Protein AF-A0A7V6PGC2-F1 (afdb_monomer_lite)

Organism: NCBI:txid94625

Radius of gyration: 29.03 Å; chains: 1; bounding box: 37×59×78 Å

Sequence (120 aa):
RLGLVLSEIGEKAGVEVTEEELQRAVYDQVRRYPGQEKEIYEFLRKTPDAVANLRAPIFEEKVVDHLLANISVTDKKVSKEELTAEDEDAASEAKPAKKAAAKKKAAPKKKADEDKSEEA

InterPro domains:
  IPR008880 Trigger factor, C-terminal [PF05698] (1-68)
  IPR027304 Trigger factor/SurA domain superfamily [SSF109998] (1-84)
  IPR037041 Trigger factor, C-terminal domain superfamily [G3DSA:1.10.3120.10] (1-88)

Foldseek 3Di:
DVLVVLVVQLVVVVPDDDPVNLVVLQQVVLVVDPPCSVVSNVCCVVDVVNSVVSGSVVSSVVSVVVVVVPDDDDDDDDDPCVVPDDCVVVVPPDDDDDDDDDDDDDDDDDDDDDDDDDDD

Structure (mmCIF, N/CA/C/O backbone):
data_AF-A0A7V6PGC2-F1
#
_entry.id   AF-A0A7V6PGC2-F1
#
loop_
_atom_site.group_PDB
_atom_site.id
_atom_site.type_symbol
_atom_site.label_atom_id
_atom_site.label_alt_id
_atom_site.label_comp_id
_atom_site.label_asym_id
_atom_site.label_entity_id
_atom_site.label_seq_id
_atom_site.pdbx_PDB_ins_code
_atom_site.Cartn_x
_atom_site.Cartn_y
_atom_site.Cartn_z
_atom_site.occupancy
_atom_site.B_iso_or_equiv
_atom_site.auth_seq_id
_atom_site.auth_comp_id
_atom_site.auth_asym_id
_atom_site.auth_atom_id
_atom_site.pdbx_PDB_model_num
ATOM 1 N N . ARG A 1 1 ? -1.104 -15.180 10.683 1.00 78.06 1 ARG A N 1
ATOM 2 C CA . ARG A 1 1 ? -2.492 -15.127 11.213 1.00 78.06 1 ARG A CA 1
ATOM 3 C C . ARG A 1 1 ? -3.161 -13.796 10.873 1.00 78.06 1 ARG A C 1
ATOM 5 O O . ARG A 1 1 ? -4.248 -13.855 10.333 1.00 78.06 1 ARG A O 1
ATOM 12 N N . LEU A 1 2 ? -2.516 -12.642 11.101 1.00 88.44 2 LEU A N 1
ATOM 13 C CA . LEU A 1 2 ? -3.073 -11.318 10.772 1.00 88.44 2 LEU A CA 1
ATOM 14 C C . LEU A 1 2 ? -3.413 -11.134 9.282 1.00 88.44 2 LEU A C 1
ATOM 16 O O . LEU A 1 2 ? -4.546 -10.788 8.980 1.00 88.44 2 LEU A O 1
ATOM 20 N N . GLY A 1 3 ? -2.488 -11.454 8.369 1.00 87.88 3 GLY A N 1
ATOM 21 C CA . GLY A 1 3 ? -2.727 -11.299 6.924 1.00 87.88 3 GLY A CA 1
ATOM 22 C C . GLY A 1 3 ? -3.985 -12.022 6.431 1.00 87.88 3 GLY A C 1
ATOM 23 O O . GLY A 1 3 ? -4.809 -11.421 5.764 1.00 87.88 3 GLY A O 1
ATOM 24 N N . LEU A 1 4 ? -4.213 -13.265 6.876 1.00 92.56 4 LEU A N 1
ATOM 25 C CA . LEU A 1 4 ? -5.425 -14.022 6.532 1.00 92.56 4 LEU A CA 1
ATOM 26 C C . LEU A 1 4 ? -6.714 -13.344 7.031 1.00 92.56 4 LEU A C 1
ATOM 28 O O . LEU A 1 4 ? -7.736 -13.392 6.358 1.00 92.56 4 LEU A O 1
ATOM 32 N N . VAL A 1 5 ? -6.673 -12.716 8.210 1.00 93.94 5 VAL A N 1
ATOM 33 C CA . VAL A 1 5 ? -7.826 -11.987 8.758 1.00 93.94 5 VAL A CA 1
ATOM 34 C C . VAL A 1 5 ? -8.104 -10.728 7.938 1.00 93.94 5 VAL A C 1
ATOM 36 O O . VAL A 1 5 ? -9.260 -10.454 7.633 1.00 93.94 5 VAL A O 1
ATOM 39 N N . LEU A 1 6 ? -7.062 -9.986 7.553 1.00 92.94 6 LEU A N 1
ATOM 40 C CA . LEU A 1 6 ? -7.205 -8.805 6.699 1.00 92.94 6 LEU A CA 1
ATOM 41 C C . LEU A 1 6 ? -7.744 -9.178 5.310 1.00 92.94 6 LEU A C 1
ATOM 43 O O . LEU A 1 6 ? -8.636 -8.493 4.817 1.00 92.94 6 LEU A O 1
ATOM 47 N N . SER A 1 7 ? -7.283 -10.291 4.728 1.00 93.00 7 SER A N 1
ATOM 48 C CA . SER A 1 7 ? -7.826 -10.841 3.477 1.00 93.00 7 SER A CA 1
ATOM 49 C C . SER A 1 7 ? -9.328 -11.104 3.575 1.00 93.00 7 SER A C 1
ATOM 51 O O . SER A 1 7 ? -10.092 -10.547 2.796 1.00 93.00 7 SER A O 1
ATOM 53 N N . GLU A 1 8 ? -9.768 -11.855 4.586 1.00 94.44 8 GLU A N 1
ATOM 54 C CA . GLU A 1 8 ? -11.187 -12.187 4.780 1.00 94.44 8 GLU A CA 1
ATOM 55 C C . GLU A 1 8 ? -12.069 -10.939 4.986 1.00 94.44 8 GLU A C 1
ATOM 57 O O . GLU A 1 8 ? -13.200 -10.873 4.500 1.00 94.44 8 GLU A O 1
ATOM 62 N N . ILE A 1 9 ? -11.574 -9.939 5.725 1.00 94.69 9 ILE A N 1
ATOM 63 C CA . ILE A 1 9 ? -12.296 -8.677 5.947 1.00 94.69 9 ILE A CA 1
ATOM 64 C C . ILE A 1 9 ? -12.413 -7.893 4.639 1.00 94.69 9 ILE A C 1
ATOM 66 O O . ILE A 1 9 ? -13.503 -7.427 4.309 1.00 94.69 9 ILE A O 1
ATOM 70 N N . GLY A 1 10 ? -11.311 -7.751 3.901 1.00 94.81 10 GLY A N 1
ATOM 71 C CA . GLY A 1 10 ? -11.295 -7.020 2.638 1.00 94.81 10 GLY A CA 1
ATOM 72 C C . GLY A 1 10 ? -12.156 -7.674 1.564 1.00 94.81 10 GLY A C 1
ATOM 73 O O . GLY A 1 10 ? -12.904 -6.973 0.888 1.00 94.81 10 GLY A O 1
ATOM 74 N N . GLU A 1 11 ? -12.138 -9.006 1.472 1.00 94.56 11 GLU A N 1
ATOM 75 C CA . GLU A 1 11 ? -13.011 -9.766 0.570 1.00 94.56 11 GLU A CA 1
ATOM 76 C C . GLU A 1 11 ? -14.493 -9.515 0.881 1.00 94.56 11 GLU A C 1
ATOM 78 O O . GLU A 1 11 ? -15.271 -9.197 -0.017 1.00 94.56 11 GLU A O 1
ATOM 83 N N . LYS A 1 12 ? -14.891 -9.564 2.161 1.00 95.38 12 LYS A N 1
ATOM 84 C CA . LYS A 1 12 ? -16.274 -9.263 2.582 1.00 95.38 12 LYS A CA 1
ATOM 85 C C . LYS A 1 12 ? -16.685 -7.817 2.334 1.00 95.38 12 LYS A C 1
ATOM 87 O O . LYS A 1 12 ? -17.859 -7.557 2.080 1.00 95.38 12 LYS A O 1
ATOM 92 N N . ALA A 1 13 ? -15.740 -6.890 2.440 1.00 94.06 13 ALA A N 1
ATOM 93 C CA . ALA A 1 13 ? -15.957 -5.475 2.172 1.00 94.06 13 ALA A CA 1
ATOM 94 C C . ALA A 1 13 ? -15.922 -5.133 0.669 1.00 94.06 13 ALA A C 1
ATOM 96 O O . ALA A 1 13 ? -16.218 -3.997 0.308 1.00 94.06 13 ALA A O 1
ATOM 97 N N . GLY A 1 14 ? -15.578 -6.089 -0.206 1.00 94.44 14 GLY A N 1
ATOM 98 C CA . GLY A 1 14 ? -15.440 -5.850 -1.644 1.00 94.44 14 GLY A CA 1
ATOM 99 C C . GLY A 1 14 ? -14.277 -4.917 -1.983 1.00 94.44 14 GLY A C 1
ATOM 100 O O . GLY A 1 14 ? -14.352 -4.154 -2.944 1.00 94.44 14 GLY A O 1
ATOM 101 N N . VAL A 1 15 ? -13.219 -4.923 -1.168 1.00 95.81 15 VAL A N 1
ATOM 102 C CA . VAL A 1 15 ? -12.017 -4.131 -1.430 1.00 95.81 15 VAL A CA 1
ATOM 103 C C . VAL A 1 15 ? -11.284 -4.745 -2.615 1.00 95.81 15 VAL A C 1
ATOM 105 O O . VAL A 1 15 ? -10.897 -5.909 -2.590 1.00 95.81 15 VAL A O 1
ATOM 108 N N . GLU A 1 16 ? -11.048 -3.947 -3.649 1.00 94.94 16 GLU A N 1
ATOM 109 C CA . GLU A 1 16 ? -10.304 -4.365 -4.833 1.00 94.94 16 GLU A CA 1
ATOM 110 C C . GLU A 1 16 ? -9.124 -3.431 -5.071 1.00 94.94 16 GLU A C 1
ATOM 112 O O . GLU A 1 16 ? -9.218 -2.224 -4.851 1.00 94.94 16 GLU A O 1
ATOM 117 N N . VAL A 1 17 ? -8.005 -3.985 -5.536 1.00 95.81 17 VAL A N 1
ATOM 118 C CA . VAL A 1 17 ? -6.856 -3.191 -5.994 1.00 95.81 17 VAL A CA 1
ATOM 119 C C . VAL A 1 17 ? -6.983 -2.975 -7.493 1.00 95.81 17 VAL A C 1
ATOM 121 O O . VAL A 1 17 ? -7.067 -3.964 -8.234 1.00 95.81 17 VAL A O 1
ATOM 124 N N . THR A 1 18 ? -6.984 -1.712 -7.919 1.00 96.62 18 THR A N 1
ATOM 125 C CA . THR A 1 18 ? -7.123 -1.338 -9.329 1.00 96.62 18 THR A CA 1
ATOM 126 C C . THR A 1 18 ? -5.786 -1.399 -10.066 1.00 96.62 18 THR A C 1
ATOM 128 O O . THR A 1 18 ? -4.707 -1.422 -9.466 1.00 96.62 18 THR A O 1
ATOM 131 N N . GLU A 1 19 ? -5.849 -1.423 -11.395 1.00 93.88 19 GLU A N 1
ATOM 132 C CA . GLU A 1 19 ? -4.652 -1.410 -12.239 1.00 93.88 19 GLU A CA 1
ATOM 133 C C . GLU A 1 19 ? -3.867 -0.099 -12.081 1.00 93.88 19 GLU A C 1
ATOM 135 O O . GLU A 1 19 ? -2.639 -0.107 -12.042 1.00 93.88 19 GLU A O 1
ATOM 140 N N . GLU A 1 20 ? -4.551 1.035 -11.914 1.00 96.25 20 GLU A N 1
ATOM 141 C CA . GLU A 1 20 ? -3.905 2.331 -11.694 1.00 96.25 20 GLU A CA 1
ATOM 142 C C . GLU A 1 20 ? -3.113 2.364 -10.378 1.00 96.25 20 GLU A C 1
ATOM 144 O O . GLU A 1 20 ? -2.041 2.973 -10.311 1.00 96.25 20 GLU A O 1
ATOM 149 N N . GLU A 1 21 ? -3.618 1.706 -9.331 1.00 96.25 21 GLU A N 1
ATOM 150 C CA . GLU A 1 21 ? -2.929 1.583 -8.042 1.00 96.25 21 GLU A CA 1
ATOM 151 C C . GLU A 1 21 ? -1.676 0.712 -8.163 1.00 96.25 21 GLU A C 1
ATOM 153 O O . GLU A 1 21 ? -0.616 1.086 -7.657 1.00 96.25 21 GLU A O 1
ATOM 158 N N . LEU A 1 22 ? -1.763 -0.401 -8.898 1.00 94.81 22 LEU A N 1
ATOM 159 C CA . LEU A 1 22 ? -0.604 -1.246 -9.194 1.00 94.81 22 LEU A CA 1
ATOM 160 C C . LEU A 1 22 ? 0.452 -0.488 -10.001 1.00 94.81 22 LEU A C 1
ATOM 162 O O . LEU A 1 22 ? 1.635 -0.530 -9.663 1.00 94.81 22 LEU A O 1
ATOM 166 N N . GLN A 1 23 ? 0.043 0.261 -11.026 1.00 93.88 23 GLN A N 1
ATOM 167 C CA . GLN A 1 23 ? 0.961 1.078 -11.820 1.00 93.88 23 GLN A CA 1
ATOM 168 C C . GLN A 1 23 ? 1.639 2.157 -10.975 1.00 93.88 23 GLN A C 1
ATOM 170 O O . GLN A 1 23 ? 2.850 2.357 -11.088 1.00 93.88 23 GLN A O 1
ATOM 175 N N . ARG A 1 24 ? 0.894 2.826 -10.087 1.00 96.00 24 ARG A N 1
ATOM 176 C CA . ARG A 1 24 ? 1.470 3.791 -9.143 1.00 96.00 24 ARG A CA 1
ATOM 177 C C . ARG A 1 24 ? 2.500 3.125 -8.230 1.00 96.00 24 ARG A C 1
ATOM 179 O O . ARG A 1 24 ? 3.613 3.635 -8.124 1.00 96.00 24 ARG A O 1
ATOM 186 N N . ALA A 1 25 ? 2.176 1.964 -7.663 1.00 95.56 25 ALA A N 1
ATOM 187 C CA . ALA A 1 25 ? 3.091 1.215 -6.807 1.00 95.56 25 ALA A CA 1
ATOM 188 C C . ALA A 1 25 ? 4.369 0.777 -7.541 1.00 95.56 25 ALA A C 1
ATOM 190 O O . ALA A 1 25 ? 5.449 0.811 -6.956 1.00 95.56 25 ALA A O 1
ATOM 191 N N . VAL A 1 26 ? 4.287 0.436 -8.833 1.00 94.38 26 VAL A N 1
ATOM 192 C CA . VAL A 1 26 ? 5.470 0.168 -9.669 1.00 94.38 26 VAL A CA 1
ATOM 193 C C . VAL A 1 26 ? 6.376 1.400 -9.744 1.00 94.38 26 VAL A C 1
ATOM 195 O O . VAL A 1 26 ? 7.583 1.287 -9.528 1.00 94.38 26 VAL A O 1
ATOM 198 N N . TYR A 1 27 ? 5.822 2.585 -10.014 1.00 94.88 27 TYR A N 1
ATOM 199 C CA . TYR A 1 27 ? 6.617 3.817 -10.061 1.00 94.88 27 TYR A CA 1
ATOM 200 C C . TYR A 1 27 ? 7.204 4.191 -8.699 1.00 94.88 27 TYR A C 1
ATOM 202 O O . TYR A 1 27 ? 8.358 4.620 -8.627 1.00 94.88 27 TYR A O 1
ATOM 210 N N . ASP A 1 28 ? 6.446 4.007 -7.623 1.00 95.19 28 ASP A N 1
ATOM 211 C CA . ASP A 1 28 ? 6.924 4.272 -6.268 1.00 95.19 28 ASP A CA 1
ATOM 212 C C . ASP A 1 28 ? 8.030 3.296 -5.863 1.00 95.19 28 ASP A C 1
ATOM 214 O O . ASP A 1 28 ? 9.013 3.709 -5.248 1.00 95.19 28 ASP A O 1
ATOM 218 N N . GLN A 1 29 ? 7.933 2.031 -6.277 1.00 93.81 29 GLN A N 1
ATOM 219 C CA . GLN A 1 29 ? 8.991 1.050 -6.078 1.00 93.81 29 GLN A CA 1
ATOM 220 C C . GLN A 1 29 ? 10.262 1.456 -6.826 1.00 93.81 29 GLN A C 1
ATOM 222 O O . GLN A 1 29 ? 11.334 1.453 -6.234 1.00 93.81 29 GLN A O 1
ATOM 227 N N . VAL A 1 30 ? 10.156 1.877 -8.089 1.00 95.75 30 VAL A N 1
ATOM 228 C CA . VAL A 1 30 ? 11.301 2.353 -8.887 1.00 95.75 30 VAL A CA 1
ATOM 229 C C . VAL A 1 30 ? 11.991 3.553 -8.229 1.00 95.75 30 VAL A C 1
ATOM 231 O O . VAL A 1 30 ? 13.217 3.591 -8.149 1.00 95.75 30 VAL A O 1
ATOM 234 N N . ARG A 1 31 ? 11.222 4.510 -7.692 1.00 95.56 31 ARG A N 1
ATOM 235 C CA . ARG A 1 31 ? 11.754 5.709 -7.016 1.00 95.56 31 ARG A CA 1
ATOM 236 C C . ARG A 1 31 ? 12.566 5.409 -5.755 1.00 95.56 31 ARG A C 1
ATOM 238 O O . ARG A 1 31 ? 13.365 6.246 -5.347 1.00 95.56 31 ARG A O 1
ATOM 245 N N . ARG A 1 32 ? 12.380 4.239 -5.137 1.00 94.88 32 ARG A N 1
ATOM 246 C CA . ARG A 1 32 ? 13.154 3.814 -3.958 1.00 94.88 32 ARG A CA 1
ATOM 247 C C . ARG A 1 32 ? 14.591 3.401 -4.300 1.00 94.88 32 ARG A C 1
ATOM 249 O O . ARG A 1 32 ? 15.400 3.286 -3.384 1.00 94.88 32 ARG A O 1
ATOM 256 N N . TYR A 1 33 ? 14.919 3.217 -5.583 1.00 95.38 33 TYR A N 1
ATOM 257 C CA . TYR A 1 33 ? 16.232 2.756 -6.053 1.00 95.38 33 TYR A CA 1
ATOM 258 C C . TYR A 1 33 ? 16.886 3.774 -7.003 1.00 95.38 33 TYR A C 1
ATOM 260 O O . TYR A 1 33 ? 16.946 3.547 -8.217 1.00 95.38 33 TYR A O 1
ATOM 268 N N . PRO A 1 34 ? 17.384 4.908 -6.475 1.00 95.44 34 PRO A N 1
ATOM 269 C CA . PRO A 1 34 ? 18.021 5.931 -7.293 1.00 95.44 34 PRO A CA 1
ATOM 270 C C . PRO A 1 34 ? 19.279 5.392 -7.991 1.00 95.44 34 PRO A C 1
ATOM 272 O O . PRO A 1 34 ? 20.117 4.740 -7.369 1.00 95.44 34 PRO A O 1
ATOM 275 N N . GLY A 1 35 ? 19.423 5.673 -9.286 1.00 96.56 35 GLY A N 1
ATOM 276 C CA . GLY A 1 35 ? 20.528 5.199 -10.127 1.00 96.56 35 GLY A CA 1
ATOM 277 C C . GLY A 1 35 ? 20.349 3.797 -10.725 1.00 96.56 35 GLY A C 1
ATOM 278 O O . GLY A 1 35 ? 21.176 3.389 -11.539 1.00 96.56 35 GLY A O 1
ATOM 279 N N . GLN A 1 36 ? 19.289 3.067 -10.361 1.00 96.69 36 GLN A N 1
ATOM 280 C CA . GLN A 1 36 ? 18.940 1.749 -10.919 1.00 96.69 36 GLN A CA 1
ATOM 281 C C . GLN A 1 36 ? 17.509 1.720 -11.479 1.00 96.69 36 GLN A C 1
ATOM 283 O O . GLN A 1 36 ? 16.940 0.660 -11.734 1.00 96.69 36 GLN A O 1
ATOM 288 N N . GLU A 1 37 ? 16.904 2.886 -11.708 1.00 95.75 37 GLU A N 1
ATOM 289 C CA . GLU A 1 37 ? 15.477 3.017 -11.998 1.00 95.75 37 GLU A CA 1
ATOM 290 C C . GLU A 1 37 ? 15.067 2.229 -13.246 1.00 95.75 37 GLU A C 1
ATOM 292 O O . GLU A 1 37 ? 14.032 1.563 -13.261 1.00 95.75 37 GLU A O 1
ATOM 297 N N . LYS A 1 38 ? 15.901 2.278 -14.293 1.00 95.25 38 LYS A N 1
ATOM 298 C CA . LYS A 1 38 ? 15.662 1.557 -15.551 1.00 95.25 38 LYS A CA 1
ATOM 299 C C . LYS A 1 38 ? 15.678 0.044 -15.354 1.00 95.25 38 LYS A C 1
ATOM 301 O O . LYS A 1 38 ? 14.809 -0.636 -15.888 1.00 95.25 38 LYS A O 1
ATOM 306 N N . GLU A 1 39 ? 16.637 -0.471 -14.590 1.00 95.62 39 GLU A N 1
ATOM 307 C CA . GLU A 1 39 ? 16.792 -1.908 -14.345 1.00 95.62 39 GLU A CA 1
ATOM 308 C C . GLU A 1 39 ? 15.619 -2.449 -13.524 1.00 95.62 39 GLU A C 1
ATOM 310 O O . GLU A 1 39 ? 15.032 -3.468 -13.888 1.00 95.62 39 GLU A O 1
ATOM 315 N N . ILE A 1 40 ? 15.210 -1.723 -12.479 1.00 95.25 40 ILE A N 1
ATOM 316 C CA . ILE A 1 40 ? 14.058 -2.087 -11.643 1.00 95.25 40 ILE A CA 1
ATOM 317 C C . ILE A 1 40 ? 12.755 -2.025 -12.441 1.00 95.25 40 ILE A C 1
ATOM 319 O O . ILE A 1 40 ? 11.941 -2.948 -12.371 1.00 95.25 40 ILE A O 1
ATOM 323 N N . TYR A 1 41 ? 12.557 -0.973 -13.238 1.00 94.44 41 TYR A N 1
ATOM 324 C CA . TYR A 1 41 ? 11.370 -0.852 -14.080 1.00 94.44 41 TYR A CA 1
ATOM 325 C C . TYR A 1 41 ? 11.296 -1.977 -15.121 1.00 94.44 41 TYR A C 1
ATOM 327 O O . TYR A 1 41 ? 10.243 -2.589 -15.308 1.00 94.44 41 TYR A O 1
ATOM 335 N N . GLU A 1 42 ? 12.415 -2.299 -15.778 1.00 94.88 42 GLU A N 1
ATOM 336 C CA . GLU A 1 42 ? 12.478 -3.425 -16.709 1.00 94.88 42 GLU A CA 1
ATOM 337 C C . GLU A 1 42 ? 12.232 -4.769 -16.025 1.00 94.88 42 GLU A C 1
ATOM 339 O O . GLU A 1 42 ? 11.523 -5.606 -16.586 1.00 94.88 42 GLU A O 1
ATOM 344 N N . PHE A 1 43 ? 12.792 -4.979 -14.833 1.00 95.25 43 PHE A N 1
ATOM 345 C CA . PHE A 1 43 ? 12.588 -6.193 -14.050 1.00 95.25 43 PHE A CA 1
ATOM 346 C C . PHE A 1 43 ? 11.108 -6.402 -13.719 1.00 95.25 43 PHE A C 1
ATOM 348 O O . PHE A 1 43 ? 10.572 -7.476 -13.998 1.00 95.25 43 PHE A O 1
ATOM 355 N N . LEU A 1 44 ? 10.435 -5.370 -13.199 1.00 93.12 44 LEU A N 1
ATOM 356 C CA . LEU A 1 44 ? 9.006 -5.417 -12.880 1.00 93.12 44 LEU A CA 1
ATOM 357 C C . LEU A 1 44 ? 8.166 -5.663 -14.138 1.00 93.12 44 LEU A C 1
ATOM 359 O O . LEU A 1 44 ? 7.274 -6.505 -14.133 1.00 93.12 44 LEU A O 1
ATOM 363 N N . ARG A 1 45 ? 8.497 -5.010 -15.258 1.00 91.44 45 ARG A N 1
ATOM 364 C CA . ARG A 1 45 ? 7.798 -5.220 -16.534 1.00 91.44 45 ARG A CA 1
ATOM 365 C C . ARG A 1 45 ? 7.967 -6.640 -17.086 1.00 91.44 45 ARG A C 1
ATOM 367 O O . ARG A 1 45 ? 7.041 -7.171 -17.692 1.00 91.44 45 ARG A O 1
ATOM 374 N N . LYS A 1 46 ? 9.154 -7.233 -16.940 1.00 95.31 46 LYS A N 1
ATOM 375 C CA . LYS A 1 46 ? 9.474 -8.584 -17.436 1.00 95.31 46 LYS A CA 1
ATOM 376 C C . LYS A 1 46 ? 8.993 -9.692 -16.493 1.00 95.31 46 LYS A C 1
ATOM 378 O O . LYS A 1 46 ? 8.917 -10.838 -16.925 1.00 95.31 46 LYS A O 1
ATOM 383 N N . THR A 1 47 ? 8.656 -9.355 -15.248 1.00 94.75 47 THR A N 1
ATOM 384 C CA . THR A 1 47 ? 8.311 -10.315 -14.193 1.00 94.75 47 THR A CA 1
ATOM 385 C C . THR A 1 47 ? 6.915 -10.011 -13.639 1.00 94.75 47 THR A C 1
ATOM 387 O O . THR A 1 47 ? 6.797 -9.305 -12.637 1.00 94.75 47 THR A O 1
ATOM 390 N N . PRO A 1 48 ? 5.841 -10.545 -14.252 1.00 90.88 48 PRO A N 1
ATOM 391 C CA . PRO A 1 48 ? 4.466 -10.298 -13.808 1.00 90.88 48 PRO A CA 1
ATOM 392 C C . PRO A 1 48 ? 4.231 -10.641 -12.332 1.00 90.88 48 PRO A C 1
ATOM 394 O O . PRO A 1 48 ? 3.558 -9.897 -11.623 1.00 90.88 48 PRO A O 1
ATOM 397 N N . ASP A 1 49 ? 4.861 -11.708 -11.839 1.00 93.88 49 ASP A N 1
ATOM 398 C CA . ASP A 1 49 ? 4.767 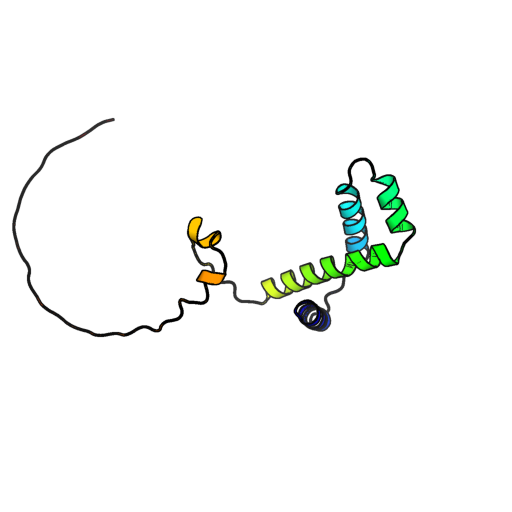-12.117 -10.433 1.00 93.88 49 ASP A CA 1
ATOM 399 C C . ASP A 1 49 ? 5.349 -11.063 -9.477 1.00 93.88 49 ASP A C 1
ATOM 401 O O . ASP A 1 49 ? 4.855 -10.878 -8.365 1.00 93.88 49 ASP A O 1
ATOM 405 N N . ALA A 1 50 ? 6.369 -10.314 -9.910 1.00 92.06 50 ALA A N 1
ATOM 406 C CA . ALA A 1 50 ? 6.938 -9.234 -9.110 1.00 92.06 50 ALA A CA 1
ATOM 407 C C . ALA A 1 50 ? 5.958 -8.061 -8.970 1.00 92.06 50 ALA A C 1
ATOM 409 O O . ALA A 1 50 ? 5.903 -7.439 -7.911 1.00 92.06 50 ALA A O 1
ATOM 410 N N . VAL A 1 51 ? 5.147 -7.796 -9.999 1.00 92.12 51 VAL A N 1
ATOM 411 C CA . VAL A 1 51 ? 4.051 -6.817 -9.931 1.00 92.12 51 VAL A CA 1
ATOM 412 C C . VAL A 1 51 ? 2.915 -7.344 -9.054 1.00 92.12 51 VAL A C 1
ATOM 414 O O . VAL A 1 51 ? 2.373 -6.593 -8.248 1.00 92.12 51 VAL A O 1
ATOM 417 N N . ALA A 1 52 ? 2.593 -8.639 -9.131 1.00 91.56 52 ALA A N 1
ATOM 418 C CA . ALA A 1 52 ? 1.574 -9.255 -8.280 1.00 91.56 52 ALA A CA 1
ATOM 419 C C . ALA A 1 52 ? 1.902 -9.126 -6.781 1.00 91.56 52 ALA A C 1
ATOM 421 O O . ALA A 1 52 ? 1.005 -8.883 -5.974 1.00 91.56 52 ALA A O 1
ATOM 422 N N . ASN A 1 53 ? 3.185 -9.192 -6.411 1.00 93.19 53 ASN A N 1
ATOM 423 C CA . ASN A 1 53 ? 3.634 -8.981 -5.030 1.00 93.19 53 ASN A CA 1
ATOM 424 C C . ASN A 1 53 ? 3.360 -7.564 -4.502 1.00 93.19 53 ASN A C 1
ATOM 426 O O . ASN A 1 53 ? 3.254 -7.381 -3.292 1.00 93.19 53 ASN A O 1
ATOM 430 N N . LEU A 1 54 ? 3.206 -6.565 -5.379 1.00 94.38 54 LEU A N 1
ATOM 431 C CA . LEU A 1 54 ? 2.839 -5.204 -4.975 1.00 94.38 54 LEU A CA 1
ATOM 432 C C . LEU A 1 54 ? 1.365 -5.101 -4.566 1.00 94.38 54 LEU A C 1
ATOM 434 O O . LEU A 1 54 ? 0.987 -4.158 -3.879 1.00 94.38 54 LEU A O 1
ATOM 438 N N . ARG A 1 55 ? 0.529 -6.073 -4.949 1.00 94.31 55 ARG A N 1
ATOM 439 C CA . ARG A 1 55 ? -0.912 -6.038 -4.687 1.00 94.31 55 ARG A CA 1
ATOM 440 C C . ARG A 1 55 ? -1.252 -6.203 -3.212 1.00 94.31 55 ARG A C 1
ATOM 442 O O . ARG A 1 55 ? -2.137 -5.509 -2.727 1.00 94.31 55 ARG A O 1
ATOM 449 N N . ALA A 1 56 ? -0.580 -7.123 -2.520 1.00 93.88 56 ALA A N 1
ATOM 450 C CA . ALA A 1 56 ? -0.897 -7.439 -1.129 1.00 93.88 56 ALA A CA 1
ATOM 451 C C . ALA A 1 56 ? -0.709 -6.226 -0.194 1.00 93.88 56 ALA A C 1
ATOM 453 O O . ALA A 1 56 ? -1.666 -5.900 0.501 1.00 93.88 56 ALA A O 1
ATOM 454 N N . PRO A 1 57 ? 0.417 -5.481 -0.239 1.00 94.25 57 PRO A N 1
ATOM 455 C CA . PRO A 1 57 ? 0.565 -4.256 0.549 1.00 94.25 57 PRO A CA 1
ATOM 456 C C . PRO A 1 57 ? -0.525 -3.212 0.274 1.00 94.25 57 PRO A C 1
ATOM 458 O O . PRO A 1 57 ? -1.097 -2.668 1.211 1.00 94.25 57 PRO A O 1
ATOM 461 N N . ILE A 1 58 ? -0.866 -2.974 -1.000 1.00 96.75 58 ILE A N 1
ATOM 462 C CA . ILE A 1 58 ? -1.916 -2.007 -1.370 1.00 96.75 58 ILE A CA 1
ATOM 463 C C . ILE A 1 58 ? -3.272 -2.453 -0.816 1.00 96.75 58 ILE A C 1
ATOM 465 O O . ILE A 1 58 ? -4.032 -1.653 -0.278 1.00 96.75 58 ILE A O 1
ATOM 469 N N . PHE A 1 59 ? -3.589 -3.740 -0.951 1.00 96.75 59 PHE A N 1
ATOM 470 C CA . PHE A 1 59 ? -4.829 -4.301 -0.434 1.00 96.75 59 PHE A CA 1
ATOM 471 C C . PHE A 1 59 ? -4.911 -4.155 1.088 1.00 96.75 59 PHE A C 1
ATOM 473 O O . PHE A 1 59 ? -5.936 -3.717 1.599 1.00 96.75 59 PHE A O 1
ATOM 480 N N . GLU A 1 60 ? -3.837 -4.482 1.808 1.00 95.44 60 GLU A N 1
ATOM 481 C CA . GLU A 1 60 ? -3.781 -4.357 3.264 1.00 95.44 60 GLU A CA 1
ATOM 482 C C . GLU A 1 60 ? -4.023 -2.915 3.721 1.00 95.44 60 GLU A C 1
ATOM 484 O O . GLU A 1 60 ? -4.866 -2.700 4.591 1.00 95.44 60 GLU A O 1
ATOM 489 N N . GLU A 1 61 ? -3.371 -1.929 3.098 1.00 95.94 61 GLU A N 1
ATOM 490 C CA . GLU A 1 61 ? -3.597 -0.507 3.395 1.00 95.94 61 GLU A CA 1
ATOM 491 C C . GLU A 1 61 ? -5.066 -0.114 3.182 1.00 95.94 61 GLU A C 1
ATOM 493 O O . GLU A 1 61 ? -5.697 0.444 4.079 1.00 95.94 61 GLU A O 1
ATOM 498 N N . LYS A 1 62 ? -5.665 -0.506 2.051 1.00 96.94 62 LYS A N 1
ATOM 499 C CA . LYS A 1 62 ? -7.079 -0.212 1.759 1.00 96.94 62 LYS A CA 1
ATOM 500 C C . LYS A 1 62 ? -8.041 -0.863 2.749 1.00 96.94 62 LYS A C 1
ATOM 502 O O . LYS A 1 62 ? -9.062 -0.272 3.102 1.00 96.94 62 LYS A O 1
ATOM 507 N N . VAL A 1 63 ? -7.743 -2.081 3.201 1.00 96.62 63 VAL A N 1
ATOM 508 C CA . VAL A 1 63 ? -8.543 -2.762 4.228 1.00 96.62 63 VAL A CA 1
ATOM 509 C C . VAL A 1 63 ? -8.435 -2.044 5.568 1.00 96.62 63 VAL A C 1
ATOM 511 O O . VAL A 1 63 ? -9.447 -1.895 6.254 1.00 96.62 63 VAL A O 1
ATOM 514 N N . VAL A 1 64 ? -7.239 -1.582 5.940 1.00 95.31 64 VAL A N 1
ATOM 515 C CA . VAL A 1 64 ? -7.032 -0.797 7.163 1.00 95.31 64 VAL A CA 1
ATOM 516 C C . VAL A 1 64 ? -7.799 0.520 7.089 1.00 95.31 64 VAL A C 1
ATOM 518 O O . VAL A 1 64 ? -8.520 0.839 8.031 1.00 95.31 64 VAL A O 1
ATOM 521 N N . ASP A 1 65 ? -7.739 1.233 5.966 1.00 95.25 65 ASP A N 1
ATOM 522 C CA . ASP A 1 65 ? -8.496 2.473 5.763 1.00 95.25 65 ASP A CA 1
ATOM 523 C C . ASP A 1 65 ? -10.008 2.244 5.867 1.00 95.25 65 ASP A C 1
ATOM 525 O O . ASP A 1 65 ? -10.719 2.975 6.563 1.00 95.25 65 ASP A O 1
ATOM 529 N N . HIS A 1 66 ? -10.510 1.178 5.237 1.00 95.06 66 HIS A N 1
ATOM 530 C CA . HIS A 1 66 ? -11.907 0.775 5.368 1.00 95.06 66 HIS A CA 1
ATOM 531 C C . HIS A 1 66 ? -12.270 0.455 6.826 1.00 95.06 66 HIS A C 1
ATOM 533 O O . HIS A 1 66 ? -13.351 0.813 7.294 1.00 95.06 66 HIS A O 1
ATOM 539 N N . LEU A 1 67 ? -11.385 -0.208 7.572 1.00 93.19 67 LEU A N 1
ATOM 540 C CA . LEU A 1 67 ? -11.618 -0.516 8.979 1.00 93.19 67 LEU A CA 1
ATOM 541 C C . LEU A 1 67 ? -11.676 0.766 9.819 1.00 93.19 67 LEU A C 1
ATOM 543 O O . LEU A 1 67 ? -12.617 0.935 10.590 1.00 93.19 67 LEU A O 1
ATOM 547 N N . LEU A 1 68 ? -10.726 1.685 9.631 1.00 93.62 68 LEU A N 1
ATOM 548 C CA . LEU A 1 68 ? -10.664 2.967 10.337 1.00 93.62 68 LEU A CA 1
ATOM 549 C C . LEU A 1 68 ? -11.924 3.815 10.126 1.00 93.62 68 LEU A C 1
ATOM 551 O O . LEU A 1 68 ? -12.373 4.471 11.062 1.00 93.62 68 LEU A O 1
ATOM 555 N N . ALA A 1 69 ? -12.536 3.753 8.942 1.00 92.38 69 ALA A N 1
ATOM 556 C CA . ALA A 1 69 ? -13.797 4.438 8.661 1.00 92.38 69 ALA A CA 1
ATOM 557 C C . ALA A 1 69 ? -15.005 3.864 9.433 1.00 92.38 69 ALA A C 1
ATOM 559 O O . ALA A 1 69 ? -16.005 4.558 9.611 1.00 92.38 69 ALA A O 1
ATOM 560 N N . ASN A 1 70 ? -14.926 2.608 9.884 1.00 91.19 70 ASN A N 1
ATOM 561 C CA . ASN A 1 70 ? -16.041 1.877 10.489 1.00 91.19 70 ASN A CA 1
ATOM 562 C C . ASN A 1 70 ? -15.896 1.644 12.001 1.00 91.19 70 ASN A C 1
ATOM 564 O O . ASN A 1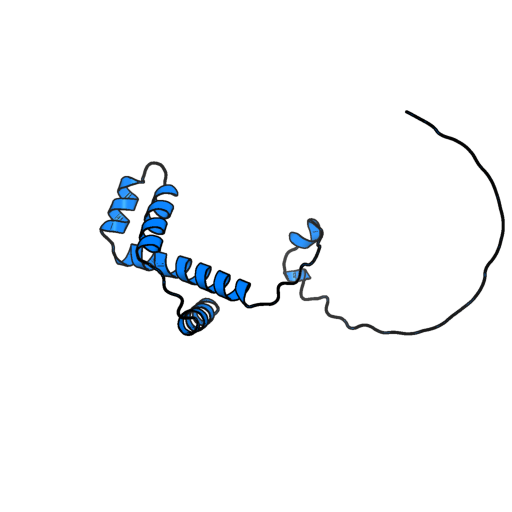 70 ? -16.871 1.272 12.658 1.00 91.19 70 ASN A O 1
ATOM 568 N N . ILE A 1 71 ? -14.701 1.818 12.568 1.00 94.62 71 ILE A N 1
ATOM 569 C CA . ILE A 1 71 ? -14.450 1.586 13.995 1.00 94.62 71 ILE A CA 1
ATOM 570 C C . ILE A 1 71 ? -14.538 2.875 14.813 1.00 94.62 71 ILE A C 1
ATOM 572 O O . ILE A 1 71 ? -14.316 3.981 14.326 1.00 94.62 71 ILE A O 1
ATOM 576 N N . SER A 1 72 ? -14.811 2.730 16.108 1.00 94.12 72 SER A N 1
ATOM 577 C CA . SER A 1 72 ? -14.682 3.832 17.057 1.00 94.12 72 SER A CA 1
ATOM 578 C C . SER A 1 72 ? -13.207 4.094 17.367 1.00 94.12 72 SER A C 1
ATOM 580 O O . SER A 1 72 ? -12.538 3.231 17.939 1.00 94.12 72 SER A O 1
ATOM 582 N N . VAL A 1 73 ? -12.723 5.292 17.048 1.00 93.12 73 VAL A N 1
ATOM 583 C CA . VAL A 1 73 ? -11.373 5.750 17.402 1.00 93.12 73 VAL A CA 1
ATOM 584 C C . VAL A 1 73 ? -11.443 6.558 18.697 1.00 93.12 73 VAL A C 1
ATOM 586 O O . VAL A 1 73 ? -12.283 7.446 18.838 1.00 93.12 73 VAL A O 1
ATOM 589 N N . THR A 1 74 ? -10.579 6.237 19.661 1.00 94.81 74 THR A N 1
ATOM 590 C CA . THR A 1 74 ? -10.472 6.962 20.934 1.00 94.81 74 THR A CA 1
ATOM 591 C C . THR A 1 74 ? -9.086 7.566 21.082 1.00 94.81 74 THR A C 1
ATOM 593 O O . THR A 1 74 ? -8.096 6.835 21.056 1.00 94.81 74 THR A O 1
ATOM 596 N N . ASP A 1 75 ? -9.021 8.872 21.320 1.00 93.94 75 ASP A N 1
ATOM 597 C CA . ASP A 1 75 ? -7.755 9.563 21.541 1.00 93.94 75 ASP A CA 1
ATOM 598 C C . ASP A 1 75 ? -7.271 9.387 22.983 1.00 93.94 75 ASP A C 1
ATOM 600 O O . ASP A 1 75 ? -7.994 9.655 23.948 1.00 93.94 75 ASP A O 1
ATOM 604 N N . LYS A 1 76 ? -6.009 8.982 23.137 1.00 93.88 76 LYS A N 1
ATOM 605 C CA . LYS A 1 76 ? -5.317 8.934 24.428 1.00 93.88 76 LYS A CA 1
ATOM 606 C C . LYS A 1 76 ? -4.108 9.858 24.375 1.00 93.88 76 LYS A C 1
ATOM 608 O O . LYS A 1 76 ? -3.188 9.646 23.592 1.00 93.88 76 LYS A O 1
ATOM 613 N N . LYS A 1 77 ? -4.092 10.876 25.237 1.00 94.31 77 LYS A N 1
ATOM 614 C CA . LYS A 1 77 ? -2.918 11.735 25.411 1.00 94.31 77 LYS A CA 1
ATOM 615 C C . LYS A 1 77 ? -1.869 10.985 26.232 1.00 94.31 77 LYS A C 1
ATOM 617 O O . LYS A 1 77 ? -2.176 10.555 27.340 1.00 94.31 77 LYS A O 1
ATOM 622 N N . VAL A 1 78 ? -0.666 10.852 25.685 1.00 93.12 78 VAL A N 1
ATOM 623 C CA . VAL A 1 78 ? 0.489 10.187 26.311 1.00 93.12 78 VAL A CA 1
ATOM 624 C C . VAL A 1 78 ? 1.705 11.113 26.293 1.00 93.12 78 VAL A C 1
ATOM 626 O O . VAL A 1 78 ? 1.751 12.058 25.496 1.00 93.12 78 VAL A O 1
ATOM 629 N N . SER A 1 79 ? 2.668 10.881 27.184 1.00 95.31 79 SER A N 1
ATOM 630 C CA . SER A 1 79 ? 3.972 11.555 27.140 1.00 95.31 79 SER A 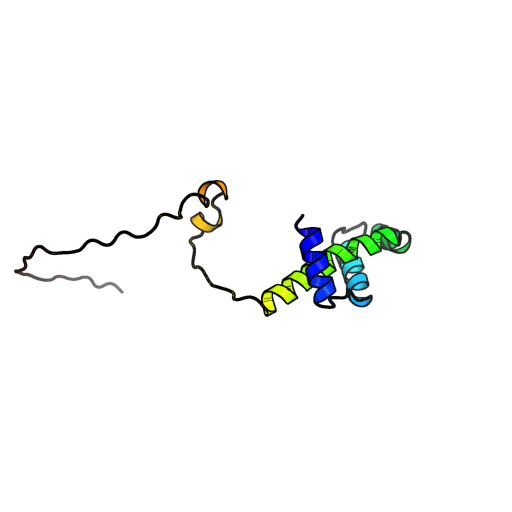CA 1
ATOM 631 C C . SER A 1 79 ? 4.891 10.937 26.076 1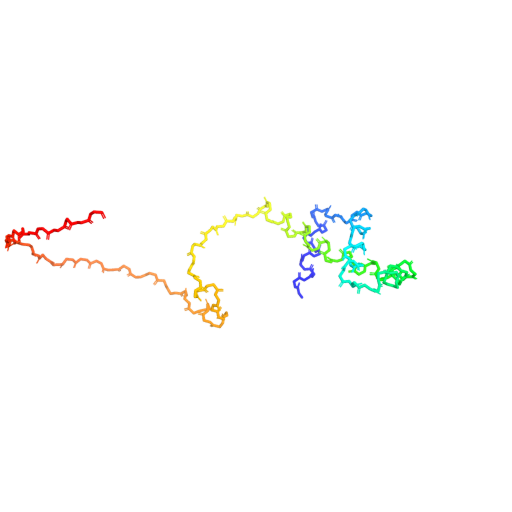.00 95.31 79 SER A C 1
ATOM 633 O O . SER A 1 79 ? 4.601 9.880 25.512 1.00 95.31 79 SER A O 1
ATOM 635 N N . LYS A 1 80 ? 6.016 11.601 25.774 1.00 92.12 80 LYS A N 1
ATOM 636 C CA . LYS A 1 80 ? 7.010 11.067 24.830 1.00 92.12 80 LYS A CA 1
ATOM 637 C C . LYS A 1 80 ? 7.636 9.787 25.378 1.00 92.12 80 LYS A C 1
ATOM 639 O O . LYS A 1 80 ? 7.820 8.837 24.630 1.00 92.12 80 LYS A O 1
ATOM 644 N N . GLU A 1 81 ? 7.946 9.791 26.669 1.00 90.56 81 GLU A N 1
ATOM 645 C CA . GLU A 1 81 ? 8.561 8.676 27.378 1.00 90.56 81 GLU A CA 1
ATOM 646 C C . GLU A 1 81 ? 7.647 7.445 27.349 1.00 90.56 81 GLU A C 1
ATOM 648 O O . GLU A 1 81 ? 8.117 6.356 27.032 1.00 90.56 81 GLU A O 1
AT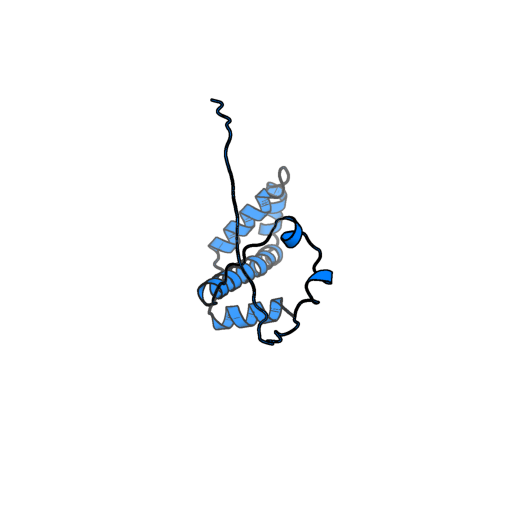OM 653 N N . GLU A 1 82 ? 6.342 7.633 27.587 1.00 89.25 82 GLU A N 1
ATOM 654 C CA . GLU A 1 82 ? 5.328 6.572 27.503 1.00 89.25 82 GLU A CA 1
ATOM 655 C C . GLU A 1 82 ? 5.186 6.005 26.085 1.00 89.25 82 GLU A C 1
ATOM 657 O O . GLU A 1 82 ? 5.050 4.798 25.924 1.00 89.25 82 GLU A O 1
ATOM 662 N N . LEU A 1 83 ? 5.226 6.855 25.052 1.00 89.75 83 LEU A N 1
ATOM 663 C CA . LEU A 1 83 ? 5.095 6.419 23.657 1.00 89.75 83 LEU A CA 1
ATOM 664 C C . LEU A 1 83 ? 6.287 5.571 23.181 1.00 89.75 83 LEU A C 1
ATOM 666 O O . LEU A 1 83 ? 6.133 4.758 22.275 1.00 89.75 83 LEU A O 1
ATOM 670 N N . THR A 1 84 ? 7.474 5.792 23.751 1.00 90.12 84 THR A N 1
ATOM 671 C CA . THR A 1 84 ? 8.711 5.082 23.382 1.00 90.12 84 THR A CA 1
ATOM 672 C C . THR A 1 84 ? 9.063 3.920 24.309 1.00 90.12 84 THR A C 1
ATOM 674 O O . THR A 1 84 ? 10.098 3.292 24.100 1.00 90.12 84 THR A O 1
ATOM 677 N N . ALA A 1 85 ? 8.264 3.667 25.349 1.00 90.56 85 ALA A N 1
ATOM 678 C CA . ALA A 1 85 ? 8.473 2.528 26.235 1.00 90.56 85 ALA A CA 1
ATOM 679 C C . ALA A 1 85 ? 8.275 1.210 25.462 1.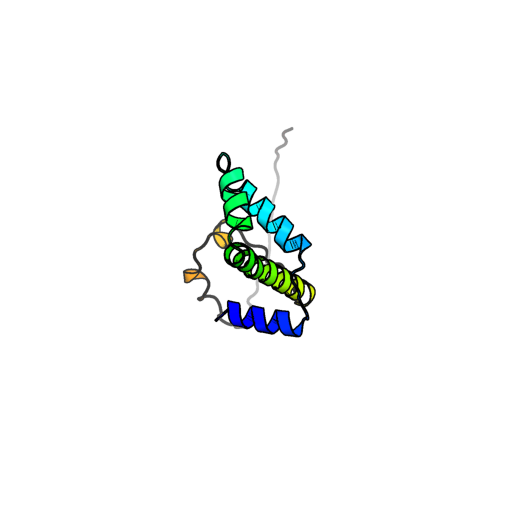00 90.56 85 ALA A C 1
ATOM 681 O O . ALA A 1 85 ? 7.400 1.123 24.602 1.00 90.56 85 ALA A O 1
ATOM 682 N N . GLU A 1 86 ? 9.092 0.193 25.742 1.00 82.25 86 GLU A N 1
ATOM 683 C CA . GLU A 1 86 ? 8.959 -1.116 25.097 1.00 82.25 86 GLU A CA 1
ATOM 684 C C . GLU A 1 86 ? 7.727 -1.860 25.646 1.00 82.25 86 GLU A C 1
ATOM 686 O O . GLU A 1 86 ? 7.411 -1.797 26.835 1.00 82.25 86 GLU A O 1
ATOM 691 N N . ASP A 1 87 ? 7.014 -2.573 24.771 1.00 64.19 87 ASP A N 1
ATOM 692 C CA . ASP A 1 87 ? 5.704 -3.180 25.057 1.00 64.19 87 ASP A CA 1
ATOM 693 C C . ASP A 1 87 ? 5.689 -4.209 26.215 1.00 64.19 87 ASP A C 1
ATOM 695 O O . ASP A 1 87 ? 4.607 -4.590 26.672 1.00 64.19 87 ASP A O 1
ATOM 699 N N . GLU A 1 88 ? 6.845 -4.654 26.734 1.00 58.06 88 GLU A N 1
ATOM 700 C CA . GLU A 1 88 ? 6.906 -5.543 27.909 1.00 58.06 88 GLU A CA 1
ATOM 701 C C . GLU A 1 88 ? 6.331 -4.898 29.185 1.00 58.06 88 GLU A C 1
ATOM 703 O O . GLU A 1 88 ? 5.789 -5.610 30.035 1.00 58.06 88 GLU A O 1
ATOM 708 N N . ASP A 1 89 ? 6.346 -3.568 29.301 1.00 52.47 89 ASP A N 1
ATOM 709 C CA . ASP A 1 89 ? 5.811 -2.865 30.474 1.00 52.47 89 ASP A CA 1
ATOM 710 C C . ASP A 1 89 ? 4.285 -2.625 30.399 1.00 52.47 89 ASP A C 1
ATOM 712 O O . ASP A 1 89 ? 3.605 -2.501 31.426 1.00 52.47 89 ASP A O 1
ATOM 716 N N . ALA A 1 90 ? 3.700 -2.632 29.194 1.00 50.38 90 ALA A N 1
ATOM 717 C CA . ALA A 1 90 ? 2.304 -2.245 28.949 1.00 50.38 90 ALA A CA 1
ATOM 718 C C . ALA A 1 90 ? 1.263 -3.326 29.314 1.00 50.38 90 ALA A C 1
ATOM 720 O O . ALA A 1 90 ? 0.080 -3.022 29.491 1.00 50.38 90 ALA A O 1
ATOM 721 N N . ALA A 1 91 ? 1.674 -4.588 29.474 1.00 46.44 91 ALA A N 1
ATOM 722 C CA . ALA A 1 91 ? 0.767 -5.695 29.800 1.00 46.44 91 ALA A CA 1
ATOM 723 C C . ALA A 1 91 ? 0.361 -5.768 31.291 1.00 46.44 91 ALA A C 1
ATOM 725 O O . ALA A 1 91 ? -0.452 -6.618 31.666 1.00 46.44 91 ALA A O 1
ATOM 726 N N . SER A 1 92 ? 0.912 -4.909 32.158 1.00 44.09 92 SER A N 1
ATOM 727 C CA . SER A 1 92 ? 0.803 -5.059 33.619 1.00 44.09 92 SER A CA 1
ATOM 728 C C . SER A 1 92 ? -0.218 -4.147 34.323 1.00 44.09 92 SER A C 1
ATOM 730 O O . SER A 1 92 ? -0.571 -4.411 35.477 1.00 44.09 92 SER A O 1
ATOM 732 N N . GLU A 1 93 ? -0.794 -3.143 33.656 1.00 46.88 93 GLU A N 1
ATOM 733 C CA . GLU A 1 93 ? -1.686 -2.167 34.307 1.00 46.88 93 GLU A CA 1
ATOM 734 C C . GLU A 1 93 ? -3.174 -2.341 33.965 1.00 46.88 93 GLU A C 1
ATOM 736 O O . GLU A 1 93 ? -3.855 -1.445 33.472 1.00 46.88 93 GLU A O 1
ATOM 741 N N . ALA A 1 94 ? -3.724 -3.501 34.323 1.00 47.97 94 ALA A N 1
ATOM 742 C CA . ALA A 1 94 ? -5.163 -3.672 34.520 1.00 47.97 94 ALA A CA 1
ATOM 743 C C . ALA A 1 94 ? -5.438 -4.202 35.937 1.00 47.97 94 ALA A C 1
ATOM 745 O O . ALA A 1 94 ? -5.659 -5.395 36.145 1.00 47.97 94 ALA A O 1
ATOM 746 N N . LYS A 1 95 ? -5.443 -3.311 36.942 1.00 40.28 95 LYS A N 1
ATOM 747 C CA . LYS A 1 95 ? -6.010 -3.602 38.273 1.00 40.28 95 LYS A CA 1
ATOM 748 C C . LYS A 1 95 ? -7.219 -2.701 38.572 1.00 40.28 95 LYS A C 1
ATOM 750 O O . LYS A 1 95 ? -7.133 -1.488 38.401 1.00 40.28 95 LYS A O 1
ATOM 755 N N . PRO A 1 96 ? -8.349 -3.277 39.027 1.00 41.31 96 PRO A N 1
ATOM 756 C CA . PRO A 1 96 ? -9.620 -2.577 39.168 1.00 41.31 96 PRO A CA 1
ATOM 757 C C . PRO A 1 96 ? -9.684 -1.701 40.426 1.00 41.31 96 PRO A C 1
ATOM 759 O O . PRO A 1 96 ? -9.095 -2.000 41.466 1.00 41.31 96 PRO A O 1
ATOM 762 N N . ALA A 1 97 ? -10.480 -0.638 40.324 1.00 45.22 97 ALA A N 1
ATOM 763 C CA . ALA A 1 97 ? -10.794 0.315 41.379 1.00 45.22 97 ALA A CA 1
ATOM 764 C C . ALA A 1 97 ? -11.329 -0.335 42.674 1.00 45.22 97 ALA A C 1
ATOM 766 O O . ALA A 1 97 ? -12.258 -1.144 42.645 1.00 45.22 97 ALA A O 1
ATOM 767 N N . LYS A 1 98 ? -10.838 0.127 43.835 1.00 36.91 98 LYS A N 1
ATOM 768 C CA . LYS A 1 98 ? -11.493 -0.046 45.144 1.00 36.91 98 LYS A CA 1
ATOM 769 C C . LYS A 1 98 ? -11.813 1.317 45.766 1.00 36.91 98 LYS A C 1
ATOM 771 O O . LYS A 1 98 ? -10.925 2.059 46.171 1.00 36.91 98 LYS A O 1
ATOM 776 N N . LYS A 1 99 ? -13.113 1.616 45.865 1.00 42.16 99 LYS A N 1
ATOM 777 C CA . LYS A 1 99 ? -13.709 2.652 46.727 1.00 42.16 99 LYS A CA 1
ATOM 778 C C . LYS A 1 99 ? -13.623 2.239 48.207 1.00 42.16 99 LYS A C 1
ATOM 780 O O . LYS A 1 99 ? -14.072 1.147 48.540 1.00 42.16 99 LYS A O 1
ATOM 785 N N . ALA A 1 100 ? -13.193 3.156 49.077 1.00 43.56 100 ALA A N 1
ATOM 786 C CA . ALA A 1 100 ? -13.626 3.316 50.479 1.00 43.56 100 ALA A CA 1
ATOM 787 C C . ALA A 1 100 ? -13.173 4.723 50.944 1.00 43.56 100 ALA A C 1
ATOM 789 O O . ALA A 1 100 ? -11.984 4.988 51.033 1.00 43.56 100 ALA A O 1
ATOM 790 N N . ALA A 1 101 ? -14.020 5.753 50.916 1.00 41.16 101 ALA A N 1
ATOM 791 C CA . ALA A 1 101 ? -14.981 6.154 51.951 1.00 41.16 101 ALA A CA 1
ATOM 792 C C . ALA A 1 101 ? -14.362 6.685 53.273 1.00 41.16 101 ALA A C 1
ATOM 794 O O . ALA A 1 101 ? -13.872 5.928 54.097 1.00 41.16 101 ALA A O 1
ATOM 795 N N . ALA A 1 102 ? -14.584 7.993 53.487 1.00 41.38 102 ALA A N 1
ATOM 796 C CA . ALA A 1 102 ? -14.936 8.668 54.749 1.00 41.38 102 ALA A CA 1
ATOM 797 C C . ALA A 1 102 ? -13.856 9.181 55.745 1.00 41.38 102 ALA A C 1
ATOM 799 O O . ALA A 1 102 ? -13.351 8.467 56.598 1.00 41.38 102 ALA A O 1
ATOM 800 N N . LYS A 1 103 ? -13.752 10.525 55.753 1.00 38.69 103 LYS A N 1
ATOM 801 C CA . LYS A 1 103 ? -13.791 11.467 56.903 1.00 38.69 103 LYS A CA 1
ATOM 802 C C . LYS A 1 103 ? -12.742 11.359 58.032 1.00 38.69 103 LYS A C 1
ATOM 804 O O . LYS A 1 103 ? -12.899 10.569 58.956 1.00 38.69 103 LYS A O 1
ATOM 809 N N . LYS A 1 104 ? -11.939 12.427 58.177 1.00 37.25 104 LYS A N 1
ATOM 810 C CA . LYS A 1 104 ? -11.871 13.196 59.442 1.00 37.25 104 LYS A CA 1
ATOM 811 C C . LYS A 1 104 ? -11.513 14.674 59.208 1.00 37.25 104 LYS A C 1
ATOM 813 O O . LYS A 1 104 ? -10.730 15.011 58.334 1.00 37.25 104 LYS A O 1
ATOM 818 N N . LYS A 1 105 ? -12.202 15.523 59.975 1.00 39.59 105 LYS A N 1
ATOM 819 C CA . LYS A 1 105 ? -12.250 16.995 59.979 1.00 39.59 105 LYS A CA 1
ATOM 820 C C . LYS A 1 105 ? -10.944 17.627 60.489 1.00 39.59 105 LYS A C 1
ATOM 822 O O . LYS A 1 105 ? -10.400 17.094 61.448 1.00 39.59 105 LYS A O 1
ATOM 827 N N . ALA A 1 106 ? -10.589 18.818 59.991 1.00 35.53 106 ALA A N 1
ATOM 828 C CA . ALA A 1 106 ? -10.526 20.079 60.762 1.00 35.53 106 ALA A CA 1
ATOM 829 C C . ALA A 1 106 ? -9.824 21.199 59.957 1.00 35.53 106 ALA A C 1
ATOM 831 O O . ALA A 1 106 ? -8.673 21.065 59.565 1.00 35.53 106 ALA A O 1
ATOM 832 N N . ALA A 1 107 ? -10.516 22.321 59.759 1.00 40.91 107 ALA A N 1
ATOM 833 C CA . ALA A 1 107 ? -9.928 23.659 59.578 1.00 40.91 107 ALA A CA 1
ATOM 834 C C . ALA A 1 107 ? -10.173 24.441 60.904 1.00 40.91 107 ALA A C 1
ATOM 836 O O . ALA A 1 107 ? -10.933 23.895 61.716 1.00 40.91 107 ALA A O 1
ATOM 837 N N . PRO A 1 108 ? -9.699 25.692 61.163 1.00 51.62 108 PRO A N 1
ATOM 838 C CA . PRO A 1 108 ? -9.017 26.659 60.274 1.00 51.62 108 PRO A CA 1
ATOM 839 C C . PRO A 1 108 ? -7.989 27.641 60.954 1.00 51.62 108 PRO A C 1
ATOM 841 O O . PRO A 1 108 ? -7.790 27.608 62.164 1.00 51.62 108 PRO A O 1
ATOM 844 N N . LYS A 1 109 ? -7.504 28.631 60.163 1.00 35.34 109 LYS A N 1
ATOM 845 C CA . LYS A 1 109 ? -6.918 29.972 60.506 1.00 35.34 109 LYS A CA 1
ATOM 846 C C . LYS A 1 109 ? -5.422 29.992 60.911 1.00 35.34 109 LYS A C 1
ATOM 848 O O . LYS A 1 109 ? -5.007 29.165 61.699 1.00 35.34 109 LYS A O 1
ATOM 853 N N . LYS A 1 110 ? -4.564 30.939 60.481 1.00 33.28 110 LYS A N 1
ATOM 854 C CA . LYS A 1 110 ? -4.745 32.381 60.175 1.00 33.28 110 LYS A CA 1
ATOM 855 C C . LYS A 1 110 ? -3.439 32.963 59.547 1.00 33.28 110 LYS A C 1
ATOM 857 O O . LYS A 1 110 ? -2.402 32.638 60.100 1.00 33.28 110 LYS A O 1
ATOM 862 N N . LYS A 1 111 ? -3.563 33.887 58.561 1.00 33.12 111 LYS A N 1
ATOM 863 C CA . LYS A 1 111 ? -2.786 35.151 58.304 1.00 33.12 111 LYS A CA 1
ATOM 864 C C . LYS A 1 111 ? -1.236 35.075 58.138 1.00 33.12 111 LYS A C 1
ATOM 866 O O . LYS A 1 111 ? -0.615 34.287 58.822 1.00 33.12 111 LYS A O 1
ATOM 871 N N . ALA A 1 112 ? -0.524 35.871 57.328 1.00 34.84 112 ALA A N 1
ATOM 872 C CA . ALA A 1 112 ? -0.752 37.158 56.648 1.00 34.84 112 ALA A CA 1
ATOM 873 C C . ALA A 1 112 ? 0.279 37.378 55.499 1.00 34.84 112 ALA A C 1
ATOM 875 O O . ALA A 1 112 ? 1.254 36.635 55.447 1.00 34.84 112 ALA A O 1
ATOM 876 N N . ASP A 1 113 ? 0.010 38.413 54.683 1.00 35.22 113 ASP A N 1
ATOM 877 C CA . ASP A 1 113 ? 0.897 39.395 54.002 1.00 35.22 113 ASP A CA 1
ATOM 878 C C . ASP A 1 113 ? 2.072 38.950 53.104 1.00 35.22 113 ASP A C 1
ATOM 880 O O . ASP A 1 113 ? 2.907 38.145 53.494 1.00 35.22 113 ASP A O 1
ATOM 884 N N . GLU A 1 114 ? 2.063 39.325 51.814 1.00 34.94 114 GLU A N 1
ATOM 885 C CA . GLU A 1 114 ? 2.608 40.574 51.204 1.00 34.94 114 GLU A CA 1
ATOM 886 C C . GLU A 1 114 ? 4.144 40.532 51.048 1.00 34.94 114 GLU A C 1
ATOM 888 O O . GLU A 1 114 ? 4.858 40.567 52.040 1.00 34.94 114 GLU A O 1
ATOM 893 N N . ASP A 1 115 ? 4.660 40.435 49.811 1.00 36.53 115 ASP A N 1
ATOM 894 C CA . ASP A 1 115 ? 5.426 41.513 49.143 1.00 36.53 115 ASP A CA 1
ATOM 895 C C . ASP A 1 115 ? 6.033 41.060 47.783 1.00 36.53 115 ASP A C 1
ATOM 897 O O . ASP A 1 115 ? 6.587 39.971 47.651 1.00 36.53 115 ASP A O 1
ATOM 901 N N . LYS A 1 116 ? 5.867 41.951 46.796 1.00 37.69 116 LYS A N 1
ATOM 902 C CA . LYS A 1 116 ? 6.609 42.275 45.550 1.00 37.69 116 LYS A CA 1
ATOM 903 C C . LYS A 1 116 ? 7.495 41.290 44.767 1.00 37.69 116 LYS A C 1
ATOM 905 O O . LYS A 1 116 ? 8.472 40.742 45.267 1.00 37.69 116 LYS A O 1
ATOM 910 N N . SER A 1 117 ? 7.279 41.314 43.443 1.00 40.44 117 SER A N 1
ATOM 911 C CA . SER A 1 117 ? 8.223 41.664 42.335 1.00 40.44 117 SER A CA 1
ATOM 912 C C . SER A 1 117 ? 7.487 41.330 41.016 1.00 40.44 117 SER A C 1
ATOM 914 O O . SER A 1 117 ? 7.015 40.210 40.868 1.00 40.44 117 SER A O 1
ATOM 916 N N . GLU A 1 118 ? 7.073 42.227 40.109 1.00 39.78 118 GLU A N 1
ATOM 917 C CA . GLU A 1 118 ? 7.765 43.255 39.301 1.00 39.78 118 GLU A CA 1
ATOM 918 C C . GLU A 1 118 ? 9.063 42.765 38.647 1.00 39.78 118 GLU A C 1
ATOM 920 O O . GLU A 1 118 ? 10.040 42.589 39.361 1.00 39.78 118 GLU A O 1
ATOM 925 N N . GLU A 1 119 ? 9.021 42.518 37.325 1.00 42.69 119 GLU A N 1
ATOM 926 C CA . GLU A 1 119 ? 9.964 42.956 36.261 1.00 42.69 119 GLU A CA 1
ATOM 927 C C . GLU A 1 119 ? 9.446 42.355 34.923 1.00 42.69 119 GLU A C 1
ATOM 929 O O . GLU A 1 119 ? 9.225 41.147 34.845 1.00 42.69 119 GLU A O 1
ATOM 934 N N . ALA A 1 120 ? 8.827 43.157 34.047 1.00 43.31 120 ALA A N 1
ATOM 935 C CA . ALA A 1 120 ? 9.376 43.884 32.882 1.00 43.31 120 ALA A CA 1
ATOM 936 C C . ALA A 1 120 ? 9.462 43.039 31.596 1.00 43.31 120 ALA A C 1
ATOM 938 O O . ALA A 1 120 ? 10.121 41.979 31.600 1.00 43.31 120 ALA A O 1
#

Secondary structure (DSSP, 8-state):
-HHHHHHHHHHHHT----HHHHHHHHHHHHHTSTT-HHHHHHHHHH-HHHHHTTHHHHHHHHHHHHHHHHSPP------HHHHTS-TTTGGG----------------------------

pLDDT: mean 79.16, std 23.68, range [33.12, 96.94]